Protein AF-A0A820F3U8-F1 (afdb_monomer)

pLDDT: mean 74.21, std 12.6, range [44.28, 91.5]

Foldseek 3Di:
DPPVPPQWAALVNQLVLVVLLVVLVVDPPQDDCNSSVVSCVLCVLLVHDNGDIHHPVSLVVSPDPPPNCSSVVSVVSSVVVVVVVVVVVVVVVVVVVVVVVVVVVVVVVVVVVVVVVVVVVVVVVVVVVVVVVVVVVVVVVVVVVVVVVD

Structure (mmCIF, N/CA/C/O backbone):
data_AF-A0A820F3U8-F1
#
_entry.id   AF-A0A820F3U8-F1
#
loop_
_atom_site.group_PDB
_atom_site.id
_atom_site.type_symbol
_atom_site.label_atom_id
_atom_site.label_alt_id
_atom_site.label_comp_id
_atom_site.label_asym_id
_atom_site.label_entity_id
_atom_site.label_seq_id
_atom_site.pdbx_PDB_ins_code
_atom_site.Cartn_x
_atom_site.Cartn_y
_atom_site.Cartn_z
_atom_site.occupancy
_atom_site.B_iso_or_equiv
_atom_site.auth_seq_id
_atom_site.auth_comp_id
_atom_site.auth_asym_id
_atom_site.auth_atom_id
_atom_site.pdbx_PDB_model_num
ATOM 1 N N . PHE A 1 1 ? 18.711 -2.923 -15.619 1.00 62.78 1 PHE A N 1
ATOM 2 C CA . PHE A 1 1 ? 18.435 -2.809 -17.060 1.00 62.78 1 PHE A CA 1
ATOM 3 C C . PHE A 1 1 ? 18.762 -4.127 -17.704 1.00 62.78 1 PHE A C 1
ATOM 5 O O . PHE A 1 1 ? 17.886 -4.648 -18.357 1.00 62.78 1 PHE A O 1
ATOM 12 N N . ASP A 1 2 ? 19.934 -4.687 -17.415 1.00 74.56 2 ASP A N 1
ATOM 13 C CA . ASP A 1 2 ? 20.148 -6.128 -17.513 1.00 74.56 2 ASP A CA 1
ATOM 14 C C . ASP A 1 2 ? 19.315 -6.808 -16.412 1.00 74.56 2 ASP A C 1
ATOM 16 O O . ASP A 1 2 ? 19.588 -6.638 -15.218 1.00 74.56 2 ASP A O 1
ATOM 20 N N . PHE A 1 3 ? 18.198 -7.405 -16.813 1.00 70.69 3 PHE A N 1
ATOM 21 C CA . PHE A 1 3 ? 17.289 -8.162 -15.956 1.00 70.69 3 PHE A CA 1
ATOM 22 C C . PHE A 1 3 ? 17.728 -9.624 -15.855 1.00 70.69 3 PHE A C 1
ATOM 24 O O . PHE A 1 3 ? 17.418 -10.282 -14.861 1.00 70.69 3 PHE A O 1
ATOM 31 N N . SER A 1 4 ? 18.468 -10.107 -16.853 1.00 77.75 4 SER A N 1
ATOM 32 C CA . SER A 1 4 ? 19.029 -11.456 -16.899 1.00 77.75 4 SER A CA 1
ATOM 33 C C . SER A 1 4 ? 20.271 -11.640 -16.007 1.00 77.75 4 SER A C 1
ATOM 35 O O . SER A 1 4 ? 20.562 -12.753 -15.568 1.00 77.75 4 SER A O 1
ATOM 37 N N . GLY A 1 5 ? 20.971 -10.549 -15.688 1.00 80.31 5 GLY A N 1
ATOM 38 C CA . GLY A 1 5 ? 22.216 -10.532 -14.921 1.00 80.31 5 GLY A CA 1
ATOM 39 C C . GLY A 1 5 ? 23.444 -10.999 -15.710 1.00 80.31 5 GLY A C 1
ATOM 40 O O . GLY A 1 5 ? 24.459 -11.327 -15.090 1.00 80.31 5 GLY A O 1
ATOM 41 N N . ASP A 1 6 ? 23.364 -11.077 -17.041 1.00 81.06 6 ASP A N 1
ATOM 42 C CA . ASP A 1 6 ? 24.427 -11.604 -17.904 1.00 81.06 6 ASP A CA 1
ATOM 43 C C . ASP A 1 6 ? 25.477 -10.556 -18.329 1.00 81.06 6 ASP A C 1
ATOM 45 O O . ASP A 1 6 ? 26.503 -10.894 -18.926 1.00 81.06 6 ASP A O 1
ATOM 49 N N . GLY A 1 7 ? 25.267 -9.290 -17.963 1.00 80.12 7 GLY A N 1
ATOM 50 C CA . GLY A 1 7 ? 26.143 -8.161 -18.261 1.00 80.12 7 GLY A CA 1
ATOM 51 C C . GLY A 1 7 ? 25.907 -7.510 -19.626 1.00 80.12 7 GLY A C 1
ATOM 52 O O . GLY A 1 7 ? 26.643 -6.577 -19.981 1.00 80.12 7 GLY A O 1
ATOM 53 N N . TYR A 1 8 ? 24.902 -7.956 -20.376 1.00 82.88 8 TYR A N 1
ATOM 54 C CA . TYR A 1 8 ? 24.516 -7.424 -21.676 1.00 82.88 8 TYR A CA 1
ATOM 55 C C . TYR A 1 8 ? 23.071 -6.909 -21.656 1.00 82.88 8 TYR A C 1
ATOM 57 O O . TYR A 1 8 ? 22.380 -6.990 -20.649 1.00 82.88 8 TYR A O 1
ATOM 65 N N . LEU A 1 9 ? 22.657 -6.271 -22.751 1.00 82.88 9 LEU A N 1
ATOM 66 C CA . LEU A 1 9 ? 21.272 -5.877 -22.988 1.00 82.88 9 LEU A CA 1
ATOM 67 C C . LEU A 1 9 ? 20.802 -6.503 -24.291 1.00 82.88 9 LEU A C 1
ATOM 69 O O . LEU A 1 9 ? 21.361 -6.205 -25.352 1.00 82.88 9 LEU A O 1
ATOM 73 N N . ASP A 1 10 ? 19.799 -7.364 -24.214 1.00 87.31 10 ASP A N 1
ATOM 74 C CA . ASP A 1 10 ? 19.137 -7.892 -25.403 1.00 87.31 10 ASP A CA 1
ATOM 75 C C . ASP A 1 10 ? 18.006 -6.968 -25.896 1.00 87.31 10 ASP A C 1
ATOM 77 O O . ASP A 1 10 ? 17.716 -5.906 -25.331 1.00 87.31 10 ASP A O 1
ATOM 81 N N . HIS A 1 11 ? 17.404 -7.337 -27.026 1.00 84.50 11 HIS A N 1
ATOM 82 C CA . HIS A 1 11 ? 16.353 -6.547 -27.663 1.00 84.50 11 HIS A CA 1
ATOM 83 C C . HIS A 1 11 ? 15.093 -6.420 -26.802 1.00 84.50 11 HIS A C 1
ATOM 85 O O . HIS A 1 11 ? 14.482 -5.346 -26.752 1.00 84.50 11 HIS A O 1
ATOM 91 N N . GLU A 1 12 ? 14.733 -7.473 -26.068 1.00 86.12 12 GLU A N 1
ATOM 92 C CA . GLU A 1 12 ? 13.569 -7.471 -25.184 1.00 86.12 12 GLU A CA 1
ATOM 93 C C . GLU A 1 12 ? 13.801 -6.561 -23.979 1.00 86.12 12 GLU A C 1
ATOM 95 O O . GLU A 1 12 ? 12.927 -5.773 -23.617 1.00 86.12 12 GLU A O 1
ATOM 100 N N . GLU A 1 13 ? 15.002 -6.585 -23.406 1.00 83.62 13 GLU A N 1
ATOM 101 C CA . GLU A 1 13 ? 15.380 -5.729 -22.288 1.00 83.62 13 GLU A CA 1
ATOM 102 C C . GLU A 1 13 ? 15.409 -4.248 -22.691 1.00 83.62 13 GLU A C 1
ATOM 104 O O . GLU A 1 13 ? 14.923 -3.393 -21.945 1.00 83.62 13 GLU A O 1
ATOM 109 N N . ILE A 1 14 ? 15.903 -3.920 -23.891 1.00 82.50 14 ILE A N 1
ATOM 110 C CA . ILE A 1 14 ? 15.827 -2.553 -24.433 1.00 82.50 14 ILE A CA 1
ATOM 111 C C . ILE A 1 14 ? 14.374 -2.144 -24.702 1.00 82.50 14 ILE A C 1
ATOM 113 O O . ILE A 1 14 ? 13.980 -1.024 -24.363 1.00 82.50 14 ILE A O 1
ATOM 117 N N . THR A 1 15 ? 13.559 -3.042 -25.256 1.00 85.06 15 THR A N 1
ATOM 118 C CA . THR A 1 15 ? 12.127 -2.800 -25.478 1.00 85.06 15 THR A CA 1
ATOM 119 C C . THR A 1 15 ? 11.415 -2.505 -24.156 1.00 85.06 15 THR A C 1
ATOM 121 O O . THR A 1 15 ? 10.719 -1.495 -24.045 1.00 85.06 15 THR A O 1
ATOM 124 N N . ALA A 1 16 ? 11.674 -3.296 -23.113 1.00 81.50 16 ALA A N 1
ATOM 125 C CA . ALA A 1 16 ? 11.098 -3.112 -21.784 1.00 81.50 16 ALA A CA 1
ATOM 126 C C . ALA A 1 16 ? 11.479 -1.762 -21.147 1.00 81.50 16 ALA A C 1
ATOM 128 O O . ALA A 1 16 ? 10.680 -1.164 -20.422 1.00 81.50 16 ALA A O 1
ATOM 129 N N . ILE A 1 17 ? 12.676 -1.237 -21.432 1.00 81.06 17 ILE A N 1
ATOM 130 C CA . ILE A 1 17 ? 13.092 0.099 -20.974 1.00 81.06 17 ILE A CA 1
ATOM 131 C C . ILE A 1 17 ? 12.234 1.190 -21.618 1.00 81.06 17 ILE A C 1
ATOM 133 O O . ILE A 1 17 ? 11.786 2.107 -20.922 1.00 81.06 17 ILE A O 1
ATOM 137 N N . PHE A 1 18 ? 11.996 1.103 -22.928 1.00 81.25 18 PHE A N 1
ATOM 138 C CA . PHE A 1 18 ? 11.162 2.075 -23.632 1.00 81.25 18 PHE A CA 1
ATOM 139 C C . PHE A 1 18 ? 9.687 1.950 -23.246 1.00 81.25 18 PHE A C 1
ATOM 141 O O . PHE A 1 18 ? 9.0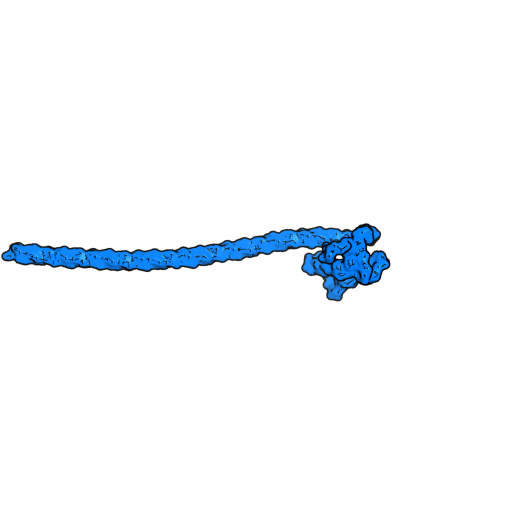52 2.977 -23.010 1.00 81.25 18 PHE A O 1
ATOM 148 N N . ASP A 1 19 ? 9.167 0.735 -23.071 1.00 82.06 19 ASP A N 1
ATOM 149 C CA . ASP A 1 19 ? 7.813 0.516 -22.547 1.00 82.06 19 ASP A CA 1
ATOM 150 C C . ASP A 1 19 ? 7.658 1.101 -21.137 1.00 82.06 19 ASP A C 1
ATOM 152 O O . ASP A 1 19 ? 6.674 1.782 -20.846 1.00 82.06 19 ASP A O 1
ATOM 156 N N . GLY A 1 20 ? 8.664 0.933 -20.274 1.00 75.25 20 GLY A N 1
ATOM 157 C CA . GLY A 1 20 ? 8.698 1.572 -18.959 1.00 75.25 20 GLY A CA 1
ATOM 158 C C . GLY A 1 20 ? 8.679 3.103 -19.039 1.00 75.25 20 GLY A C 1
ATOM 159 O O . G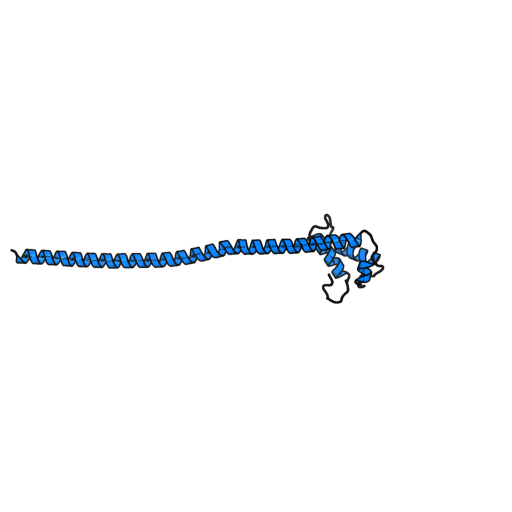LY A 1 20 ? 7.972 3.754 -18.269 1.00 75.25 20 GLY A O 1
ATOM 160 N N . ALA A 1 21 ? 9.410 3.698 -19.987 1.00 74.88 21 ALA A N 1
ATOM 161 C CA . ALA A 1 21 ? 9.419 5.147 -20.197 1.00 74.88 21 ALA A CA 1
ATOM 162 C C . ALA A 1 21 ? 8.064 5.683 -20.704 1.00 74.88 21 ALA A C 1
ATOM 164 O O . ALA A 1 21 ? 7.633 6.760 -20.279 1.00 74.88 21 ALA A O 1
ATOM 165 N N . VAL A 1 22 ? 7.375 4.925 -21.564 1.00 78.06 22 VAL A N 1
ATOM 166 C CA . VAL A 1 22 ? 6.015 5.234 -22.037 1.00 78.06 22 VAL A CA 1
ATOM 167 C C . VAL A 1 22 ? 5.003 5.113 -20.898 1.00 78.06 22 VAL A C 1
ATOM 169 O O . VAL A 1 22 ? 4.252 6.054 -20.645 1.00 78.06 22 VAL A O 1
ATOM 172 N N . ALA A 1 23 ? 5.021 4.005 -20.152 1.00 74.44 23 ALA A N 1
ATOM 173 C CA . ALA A 1 23 ? 4.114 3.768 -19.026 1.00 74.44 23 ALA A CA 1
ATOM 174 C C . ALA A 1 23 ? 4.250 4.831 -17.923 1.00 74.44 23 ALA A C 1
ATOM 176 O O . ALA A 1 23 ? 3.281 5.167 -17.244 1.00 74.44 23 ALA A O 1
ATOM 177 N N . LEU A 1 24 ? 5.450 5.394 -17.763 1.00 68.44 24 LEU A N 1
ATOM 178 C CA . LEU A 1 24 ? 5.734 6.466 -16.809 1.00 68.44 24 LEU A CA 1
ATOM 179 C C . LEU A 1 24 ? 5.479 7.875 -17.371 1.00 68.44 24 LEU A C 1
ATOM 181 O O . LEU A 1 24 ? 5.758 8.860 -16.687 1.00 68.44 24 LEU A O 1
ATOM 185 N N . GLY A 1 25 ? 4.937 7.982 -18.590 1.00 67.81 25 GLY A N 1
ATOM 186 C CA . GLY A 1 25 ? 4.532 9.241 -19.217 1.00 67.81 25 GLY A CA 1
ATOM 187 C C . GLY A 1 25 ? 5.694 10.152 -19.620 1.00 67.81 25 GLY A C 1
ATOM 188 O O . GLY A 1 25 ? 5.488 11.353 -19.810 1.00 67.81 25 GLY A O 1
ATOM 189 N N . VAL A 1 26 ? 6.914 9.606 -19.720 1.00 73.31 26 VAL A N 1
ATOM 190 C CA . VAL A 1 26 ? 8.110 10.346 -20.158 1.00 73.31 26 VAL A CA 1
ATOM 191 C C . VAL A 1 26 ? 8.035 10.622 -21.658 1.00 73.31 26 VAL A C 1
ATOM 193 O O . VAL A 1 26 ? 8.356 11.722 -22.103 1.00 73.31 26 VAL A O 1
ATOM 196 N N . VAL A 1 27 ? 7.560 9.640 -22.424 1.00 69.31 27 VAL A N 1
ATOM 197 C CA . VAL A 1 27 ? 7.225 9.800 -23.840 1.00 69.31 27 VAL A CA 1
ATOM 198 C C . VAL A 1 27 ? 5.721 10.023 -23.935 1.00 69.31 27 VAL A C 1
ATOM 200 O O . VAL A 1 27 ? 4.932 9.131 -23.626 1.00 69.31 27 VAL A O 1
ATOM 203 N N . LYS A 1 28 ? 5.329 11.236 -24.324 1.00 62.22 28 LYS A N 1
ATOM 204 C CA . LYS A 1 28 ? 3.939 11.567 -24.650 1.00 62.22 28 LYS A CA 1
ATOM 205 C C . LYS A 1 28 ? 3.721 11.243 -26.130 1.00 62.22 28 LYS A C 1
ATOM 207 O O . LYS A 1 28 ? 4.633 11.453 -26.921 1.00 62.22 28 LYS A O 1
ATOM 212 N N . ASP A 1 29 ? 2.555 10.698 -26.466 1.00 68.06 29 ASP A N 1
ATOM 213 C CA . ASP A 1 29 ? 2.162 10.307 -27.833 1.00 68.06 29 ASP A CA 1
ATOM 214 C C . ASP A 1 29 ? 2.870 9.066 -28.413 1.00 68.06 29 ASP A C 1
ATOM 216 O O . ASP A 1 29 ? 2.999 8.923 -29.627 1.00 68.06 29 ASP A O 1
ATOM 220 N N . ALA A 1 30 ? 3.301 8.134 -27.557 1.00 74.75 30 ALA A N 1
ATOM 221 C CA . ALA A 1 30 ? 3.789 6.835 -28.013 1.00 74.75 30 ALA A CA 1
ATOM 222 C C . ALA A 1 30 ? 2.640 5.986 -28.585 1.00 74.75 30 ALA A C 1
ATOM 224 O O . ALA A 1 30 ? 1.647 5.716 -27.903 1.00 74.75 30 ALA A O 1
ATOM 225 N N . ASP A 1 31 ? 2.785 5.558 -29.835 1.00 78.75 31 ASP A N 1
ATOM 226 C CA . ASP A 1 31 ? 1.869 4.649 -30.508 1.00 78.75 31 ASP A CA 1
ATOM 227 C C . ASP A 1 31 ? 2.107 3.189 -30.093 1.00 78.75 31 ASP A C 1
ATOM 229 O O . ASP A 1 31 ? 3.121 2.820 -29.490 1.00 78.75 31 ASP A O 1
ATOM 233 N N . HIS A 1 32 ? 1.134 2.323 -30.387 1.00 73.56 32 HIS A N 1
ATOM 234 C CA . HIS A 1 32 ? 1.267 0.907 -30.071 1.00 73.56 32 HIS A CA 1
ATOM 235 C C . HIS A 1 32 ? 2.437 0.306 -30.864 1.00 73.56 32 HIS A C 1
ATOM 237 O O . HIS A 1 32 ? 2.416 0.276 -32.091 1.00 73.56 32 HIS A O 1
ATOM 243 N N . GLY A 1 33 ? 3.461 -0.169 -30.151 1.00 80.00 33 GLY A N 1
ATOM 244 C CA . GLY A 1 33 ? 4.690 -0.687 -30.755 1.00 80.00 33 GLY A CA 1
ATOM 245 C C . GLY A 1 33 ? 5.848 0.313 -30.810 1.00 80.00 33 GLY A C 1
ATOM 246 O O . GLY A 1 33 ? 6.929 -0.076 -31.254 1.00 80.00 33 GLY A O 1
ATOM 247 N N . TYR A 1 34 ? 5.675 1.542 -30.302 1.00 81.88 34 TYR A N 1
ATOM 248 C CA . TYR A 1 34 ? 6.739 2.546 -30.178 1.00 81.88 34 TYR A CA 1
ATOM 249 C C . TYR A 1 34 ? 8.016 1.968 -29.559 1.00 81.88 34 TYR A C 1
ATOM 251 O O . TYR A 1 34 ? 9.103 2.117 -30.116 1.00 81.88 34 TYR A O 1
ATOM 259 N N . ALA A 1 35 ? 7.893 1.264 -28.431 1.00 82.12 35 ALA A N 1
ATOM 260 C CA . ALA A 1 35 ? 9.038 0.722 -27.709 1.00 82.12 35 ALA A CA 1
ATOM 261 C C . ALA A 1 35 ? 9.812 -0.313 -28.528 1.00 82.12 35 ALA A C 1
ATOM 263 O O . ALA A 1 35 ? 11.030 -0.209 -28.655 1.00 82.12 35 ALA A O 1
ATOM 264 N N . LYS A 1 36 ? 9.100 -1.257 -29.153 1.00 84.62 36 LYS A N 1
ATOM 265 C CA . LYS A 1 36 ? 9.703 -2.304 -29.984 1.00 84.62 36 LYS A CA 1
ATOM 266 C C . LYS A 1 36 ? 10.374 -1.721 -31.228 1.00 84.62 36 LYS A C 1
ATOM 268 O O . LYS A 1 36 ? 11.484 -2.113 -31.572 1.00 84.62 36 LYS A O 1
ATOM 273 N N . LYS A 1 37 ? 9.725 -0.751 -31.879 1.00 84.50 37 LYS A N 1
ATOM 274 C CA . LYS A 1 37 ? 10.281 -0.049 -33.042 1.00 84.50 37 LYS A CA 1
ATOM 275 C C . LYS A 1 37 ? 11.541 0.731 -32.668 1.00 84.50 37 LYS A C 1
ATOM 277 O O . LYS A 1 37 ? 12.555 0.613 -33.347 1.00 84.50 37 LYS A O 1
ATOM 282 N N . THR A 1 38 ? 11.494 1.464 -31.558 1.00 82.06 38 THR A N 1
ATOM 283 C CA . THR A 1 38 ? 12.633 2.244 -31.057 1.00 82.06 38 THR A CA 1
ATOM 284 C C . THR A 1 38 ? 13.791 1.329 -30.652 1.00 82.06 38 THR A C 1
ATOM 286 O O . THR A 1 38 ? 14.944 1.646 -30.926 1.00 82.06 38 THR A O 1
ATOM 289 N N . ALA A 1 39 ? 13.510 0.166 -30.057 1.00 83.31 39 ALA A N 1
ATOM 290 C CA . ALA A 1 39 ? 14.527 -0.837 -29.755 1.00 83.31 39 ALA A CA 1
ATOM 291 C C . ALA A 1 39 ? 15.212 -1.353 -31.031 1.00 83.31 39 ALA A C 1
ATOM 293 O O . ALA A 1 39 ? 16.436 -1.281 -31.122 1.00 83.31 39 ALA A O 1
ATOM 294 N N . SER A 1 40 ? 14.455 -1.761 -32.056 1.00 81.75 40 SER A N 1
ATOM 295 C CA . SER A 1 40 ? 15.037 -2.171 -33.347 1.00 81.75 40 SER A CA 1
ATOM 296 C C . SER A 1 40 ? 15.838 -1.045 -34.017 1.00 81.75 40 SER A C 1
ATOM 298 O O . SER A 1 40 ? 16.896 -1.296 -34.588 1.00 81.75 40 SER A O 1
ATOM 300 N N . GLU A 1 41 ? 15.401 0.215 -33.913 1.00 82.00 41 GLU A N 1
ATOM 301 C CA . GLU A 1 41 ? 16.171 1.367 -34.408 1.00 82.00 41 GLU A CA 1
ATOM 302 C C . GLU A 1 41 ? 17.504 1.538 -33.660 1.00 82.00 41 GLU A C 1
ATOM 304 O O . GLU A 1 41 ? 18.532 1.808 -34.282 1.00 82.00 41 GLU A O 1
ATOM 309 N N . VAL A 1 42 ? 17.525 1.333 -32.338 1.00 77.62 42 VAL A N 1
ATOM 310 C CA . VAL A 1 42 ? 18.760 1.361 -31.535 1.00 77.62 42 VAL A CA 1
ATOM 311 C C . VAL A 1 42 ? 19.725 0.256 -31.973 1.00 77.62 42 VAL A C 1
ATOM 313 O O . VAL A 1 42 ? 20.915 0.525 -32.146 1.00 77.62 42 VAL A O 1
ATOM 316 N N . PHE A 1 43 ? 19.227 -0.959 -32.201 1.00 79.75 43 PHE A N 1
ATOM 317 C CA . PHE A 1 43 ? 20.029 -2.079 -32.697 1.00 79.75 43 PHE A CA 1
ATOM 318 C C . PHE A 1 43 ? 20.592 -1.808 -34.096 1.00 79.75 43 PHE A C 1
ATOM 320 O O . PHE A 1 43 ? 21.801 -1.932 -34.306 1.00 79.75 43 PHE A O 1
ATOM 327 N N . ALA A 1 44 ? 19.761 -1.306 -35.012 1.00 78.19 44 ALA A N 1
ATOM 328 C CA . ALA A 1 44 ? 20.181 -0.925 -36.356 1.00 78.19 44 ALA A CA 1
ATOM 329 C C . ALA A 1 44 ? 21.265 0.170 -36.348 1.00 78.19 44 ALA A C 1
ATOM 331 O O . ALA A 1 44 ? 22.241 0.082 -37.093 1.00 78.19 44 ALA A O 1
ATOM 332 N N . ILE A 1 45 ? 21.148 1.178 -35.474 1.00 74.88 45 ILE A N 1
ATOM 333 C CA . ILE A 1 45 ? 22.150 2.251 -35.324 1.00 74.88 45 ILE A CA 1
ATOM 334 C C . ILE A 1 45 ? 23.483 1.712 -34.796 1.00 74.88 45 ILE A C 1
ATOM 336 O O . ILE A 1 45 ? 24.546 2.214 -35.163 1.00 74.88 45 ILE A O 1
ATOM 340 N N . LEU A 1 46 ? 23.441 0.685 -33.950 1.00 73.62 46 LEU A N 1
ATOM 341 C CA . LEU A 1 46 ? 24.633 0.001 -33.456 1.00 73.62 46 LEU A CA 1
ATOM 342 C C . LEU A 1 46 ? 25.199 -1.020 -34.458 1.00 73.62 46 LEU A C 1
ATOM 344 O O . LEU A 1 46 ? 26.241 -1.613 -34.180 1.00 73.62 46 LEU A O 1
ATOM 348 N N . GLY A 1 47 ? 24.558 -1.202 -35.619 1.00 76.50 47 GLY A N 1
ATOM 349 C CA . GLY A 1 47 ? 24.945 -2.197 -36.621 1.00 76.50 47 GLY A CA 1
ATOM 350 C C . GLY A 1 47 ? 24.746 -3.634 -36.136 1.00 76.50 47 GLY A C 1
ATOM 351 O O . GLY A 1 47 ? 25.491 -4.526 -36.536 1.00 76.50 47 GLY A O 1
ATOM 352 N N . LEU A 1 48 ? 23.791 -3.838 -35.230 1.00 77.62 48 LEU A N 1
ATOM 353 C CA . LEU A 1 48 ? 23.478 -5.115 -34.608 1.00 77.62 48 LEU A CA 1
ATOM 354 C C . LEU A 1 48 ? 22.146 -5.646 -35.145 1.00 77.62 48 LEU A C 1
ATOM 356 O O . LEU A 1 48 ? 21.225 -4.879 -35.417 1.00 77.62 48 LEU A O 1
ATOM 360 N N . ASN A 1 49 ? 22.045 -6.967 -35.267 1.00 80.81 49 ASN A N 1
ATOM 361 C CA . ASN A 1 49 ? 20.773 -7.636 -35.549 1.00 80.81 49 ASN A CA 1
ATOM 362 C C . ASN A 1 49 ? 19.943 -7.732 -34.264 1.00 80.81 49 ASN A C 1
ATOM 364 O O . ASN A 1 49 ? 20.529 -7.773 -33.184 1.00 80.81 49 ASN A O 1
ATOM 368 N N . ASP A 1 50 ? 18.623 -7.873 -34.376 1.00 74.94 50 ASP A N 1
ATOM 369 C CA . ASP A 1 50 ? 17.714 -7.955 -33.218 1.00 74.94 50 ASP A CA 1
ATOM 370 C C . ASP A 1 50 ? 18.014 -9.144 -32.272 1.00 74.94 50 ASP A C 1
ATOM 372 O O . ASP A 1 50 ? 17.717 -9.067 -31.087 1.00 74.94 50 ASP A O 1
ATOM 376 N N . ASP A 1 51 ? 18.694 -10.198 -32.742 1.00 76.50 51 ASP A N 1
ATOM 377 C CA . ASP A 1 51 ? 19.151 -11.328 -31.902 1.00 76.50 51 ASP A CA 1
ATOM 378 C C . ASP A 1 51 ? 20.494 -11.070 -31.189 1.00 76.50 51 ASP A C 1
ATOM 380 O O . ASP A 1 51 ? 21.032 -11.928 -30.482 1.00 76.50 51 ASP A O 1
ATOM 384 N N . SER A 1 52 ? 21.104 -9.911 -31.432 1.00 82.00 52 SER A N 1
ATOM 385 C CA . SER A 1 52 ? 22.401 -9.562 -30.855 1.00 82.00 52 SER A CA 1
ATOM 386 C C . SER A 1 52 ? 22.237 -9.076 -29.418 1.00 82.00 52 SER A C 1
ATOM 388 O O . SER A 1 52 ? 21.144 -8.793 -28.939 1.00 82.00 52 SER A O 1
ATOM 390 N N . LYS A 1 53 ? 23.360 -8.923 -28.723 1.00 82.88 53 LYS A N 1
ATOM 391 C CA . LYS A 1 53 ? 23.388 -8.345 -27.383 1.00 82.88 53 LYS A CA 1
ATOM 392 C C . LYS A 1 53 ? 24.271 -7.109 -27.364 1.00 82.88 53 LYS A C 1
ATOM 394 O O . LYS A 1 53 ? 25.375 -7.119 -27.908 1.00 82.88 53 LYS A O 1
ATOM 399 N N . ILE A 1 54 ? 23.788 -6.046 -26.734 1.00 78.25 54 ILE A N 1
ATOM 400 C CA . ILE A 1 54 ? 24.513 -4.790 -26.568 1.00 78.25 54 ILE A CA 1
ATOM 401 C C . ILE A 1 54 ? 25.340 -4.891 -25.293 1.00 78.25 54 ILE A C 1
ATOM 403 O O . ILE A 1 54 ? 24.806 -5.030 -24.195 1.00 78.25 54 ILE A O 1
ATOM 407 N N . ASN A 1 55 ? 26.660 -4.783 -25.416 1.00 78.31 55 ASN A N 1
ATOM 408 C CA . ASN A 1 55 ? 27.519 -4.671 -24.243 1.00 78.31 55 ASN A CA 1
ATOM 409 C C . ASN A 1 55 ? 27.588 -3.221 -23.728 1.00 78.31 55 ASN A C 1
ATOM 411 O O . ASN A 1 55 ? 27.265 -2.253 -24.424 1.00 78.31 55 ASN A O 1
ATOM 415 N N . LYS A 1 56 ? 28.074 -3.055 -22.494 1.00 69.38 56 LYS A N 1
ATOM 416 C CA . LYS A 1 56 ? 28.192 -1.744 -21.838 1.00 69.38 56 LYS A CA 1
ATOM 417 C C . LYS A 1 56 ? 28.994 -0.723 -22.655 1.00 69.38 56 LYS A C 1
ATOM 419 O O . LYS A 1 56 ? 28.672 0.462 -22.631 1.00 69.38 56 LYS A O 1
ATOM 424 N N . GLU A 1 57 ? 30.024 -1.150 -23.383 1.00 66.69 57 GLU A N 1
ATOM 425 C CA . GLU A 1 57 ? 30.825 -0.242 -24.207 1.00 66.69 57 GLU A CA 1
ATOM 426 C C . GLU A 1 57 ? 30.100 0.209 -25.471 1.00 66.69 57 GLU A C 1
ATOM 428 O O . GLU A 1 57 ? 30.241 1.365 -25.852 1.00 66.69 57 GLU A O 1
ATOM 433 N N . GLN A 1 58 ? 29.325 -0.664 -26.111 1.00 67.38 58 GLN A N 1
ATOM 434 C CA . GLN A 1 58 ? 28.514 -0.346 -27.288 1.00 67.38 58 GLN A CA 1
ATOM 435 C C . GLN A 1 58 ? 27.380 0.614 -26.928 1.00 67.38 58 GLN A C 1
ATOM 437 O O . GLN A 1 58 ? 27.146 1.580 -27.654 1.00 67.38 58 GLN A O 1
ATOM 442 N N . LEU A 1 59 ? 26.770 0.434 -25.753 1.00 65.81 59 LEU A N 1
ATOM 443 C CA . LEU A 1 59 ? 25.782 1.366 -25.209 1.00 65.81 59 LEU A CA 1
ATOM 444 C C . LEU A 1 59 ? 26.370 2.774 -24.982 1.00 65.81 59 LEU A C 1
ATOM 446 O O . LEU A 1 59 ? 25.688 3.776 -25.184 1.00 65.81 59 LEU A O 1
ATOM 450 N N . ILE A 1 60 ? 27.646 2.863 -24.585 1.00 63.03 60 ILE A N 1
ATOM 451 C CA . ILE A 1 60 ? 28.356 4.134 -24.342 1.00 63.03 60 ILE A CA 1
ATOM 452 C C . ILE A 1 60 ? 28.938 4.725 -25.642 1.00 63.03 60 ILE A C 1
ATOM 454 O O . ILE A 1 60 ? 28.993 5.946 -25.792 1.00 63.03 60 ILE A O 1
ATOM 458 N N . LYS A 1 61 ? 29.371 3.878 -26.586 1.00 61.31 61 LYS A N 1
ATOM 459 C CA . LYS A 1 61 ? 29.949 4.258 -27.890 1.00 61.31 61 LYS A CA 1
ATOM 460 C C . LYS A 1 61 ? 28.898 4.653 -28.927 1.00 61.31 61 LYS A C 1
ATOM 462 O O . LYS A 1 61 ? 29.282 5.245 -29.935 1.00 61.31 61 LYS A O 1
ATOM 467 N N . GLY A 1 62 ? 27.612 4.380 -28.684 1.00 55.97 62 GLY A N 1
ATOM 468 C CA . GLY A 1 62 ? 26.477 4.871 -29.469 1.00 55.97 62 GLY A CA 1
ATOM 469 C C . GLY A 1 62 ? 26.447 6.401 -29.517 1.00 55.97 62 GLY A C 1
ATOM 470 O O . GLY A 1 62 ? 25.749 7.060 -28.753 1.00 55.97 62 GLY A O 1
ATOM 471 N N . ARG A 1 63 ? 27.241 6.978 -30.419 1.00 45.25 63 ARG A N 1
ATOM 472 C CA . ARG A 1 63 ? 27.525 8.411 -30.591 1.00 45.25 63 ARG A CA 1
ATOM 473 C C . ARG A 1 63 ? 26.368 9.198 -31.222 1.00 45.25 63 ARG A C 1
ATOM 475 O O . ARG A 1 63 ? 26.602 10.197 -31.894 1.00 45.25 63 ARG A O 1
ATOM 482 N N . SER A 1 64 ? 25.125 8.776 -31.013 1.00 44.28 64 SER A N 1
ATOM 4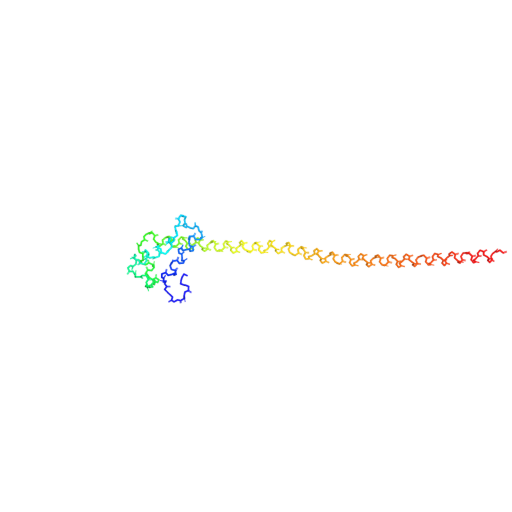83 C CA . SER A 1 64 ? 23.969 9.564 -31.426 1.00 44.28 64 SER A CA 1
ATOM 484 C C . SER A 1 64 ? 23.594 10.504 -30.285 1.00 44.28 64 SER A C 1
ATOM 486 O O . SER A 1 64 ? 23.185 10.062 -29.208 1.00 44.28 64 SER A O 1
ATOM 488 N N . SER A 1 65 ? 23.744 11.808 -30.529 1.00 46.94 65 SER A N 1
ATOM 489 C CA . SER A 1 65 ? 23.374 12.927 -29.648 1.00 46.94 65 SER A CA 1
ATOM 490 C C . SER A 1 65 ? 21.912 12.903 -29.178 1.00 46.94 65 SER A C 1
ATOM 492 O O . SER A 1 65 ? 21.534 13.710 -28.333 1.00 46.94 65 SER A O 1
ATOM 494 N N . THR A 1 66 ? 21.116 11.961 -29.681 1.00 47.44 66 THR A N 1
ATOM 495 C CA . THR A 1 66 ? 19.694 11.787 -29.390 1.00 47.44 66 THR A CA 1
ATOM 496 C C . THR A 1 66 ? 19.421 10.613 -28.438 1.00 47.44 66 THR A C 1
ATOM 498 O O . THR A 1 66 ? 18.576 10.732 -27.561 1.00 47.44 66 THR A O 1
ATOM 501 N N . ILE A 1 67 ? 20.161 9.499 -28.516 1.00 50.97 67 ILE A N 1
ATOM 502 C CA . ILE A 1 67 ? 19.810 8.246 -27.804 1.00 50.97 67 ILE A CA 1
ATOM 503 C C . ILE A 1 67 ? 20.283 8.258 -26.344 1.00 50.97 67 ILE A C 1
ATOM 505 O O . ILE A 1 67 ? 19.517 7.987 -25.418 1.00 50.97 67 ILE A O 1
ATOM 509 N N . VAL A 1 68 ? 21.544 8.629 -26.114 1.00 51.59 68 VAL A N 1
ATOM 510 C CA . VAL A 1 68 ? 22.156 8.634 -24.773 1.00 51.59 68 VAL A CA 1
ATOM 511 C C . VAL A 1 68 ? 21.473 9.613 -23.794 1.00 51.59 68 VAL A C 1
ATOM 513 O O . VAL A 1 68 ? 21.249 9.224 -22.643 1.00 51.59 68 VAL A O 1
ATOM 516 N N . PRO A 1 69 ? 21.093 10.851 -24.182 1.00 52.12 69 PRO A N 1
ATOM 517 C CA . PRO A 1 69 ? 20.370 11.749 -23.290 1.00 52.12 69 PRO A CA 1
ATOM 518 C C . PRO A 1 69 ? 18.928 11.305 -23.043 1.00 52.12 69 PRO A C 1
ATOM 520 O O . PRO A 1 69 ? 18.470 11.455 -21.915 1.00 52.12 69 PRO A O 1
ATOM 523 N N . ILE A 1 70 ? 18.225 10.729 -24.027 1.00 53.84 70 ILE A N 1
ATOM 524 C CA . ILE A 1 70 ? 16.852 10.234 -23.829 1.00 53.84 70 ILE A CA 1
ATOM 525 C C . ILE A 1 70 ? 16.849 9.076 -22.831 1.00 53.84 70 ILE A C 1
ATOM 527 O O . ILE A 1 70 ? 16.080 9.113 -21.872 1.00 53.84 70 ILE A O 1
ATOM 531 N N . ILE A 1 71 ? 17.755 8.103 -22.979 1.00 54.19 71 ILE A N 1
ATOM 532 C CA . ILE A 1 71 ? 17.870 6.974 -22.043 1.00 54.19 71 ILE A CA 1
ATOM 533 C C . ILE A 1 71 ? 18.284 7.470 -20.652 1.00 54.19 71 ILE A C 1
ATOM 535 O O . ILE A 1 71 ? 17.691 7.065 -19.655 1.00 54.19 71 ILE A O 1
ATOM 539 N N . ARG A 1 72 ? 19.256 8.389 -20.553 1.00 53.47 72 ARG A N 1
ATOM 540 C CA . ARG A 1 72 ? 19.714 8.932 -19.260 1.00 53.47 72 ARG A CA 1
ATOM 541 C C . ARG A 1 72 ? 18.643 9.777 -18.560 1.00 53.47 72 ARG A C 1
ATOM 543 O O . ARG A 1 72 ? 18.468 9.647 -17.351 1.00 53.47 72 ARG A O 1
ATOM 550 N N . THR A 1 73 ? 17.936 10.631 -19.297 1.00 52.69 73 THR A N 1
ATOM 551 C CA . THR A 1 73 ? 16.877 11.492 -18.746 1.00 52.69 73 THR A CA 1
ATOM 552 C C . THR A 1 73 ? 15.687 10.643 -18.322 1.00 52.69 73 THR A C 1
ATOM 554 O O . THR A 1 73 ? 15.264 10.744 -17.174 1.00 52.69 73 THR A O 1
ATOM 557 N N . SER A 1 74 ? 15.253 9.708 -19.175 1.00 50.62 74 SER A N 1
ATOM 558 C CA . SER A 1 74 ? 14.219 8.729 -18.829 1.00 50.62 74 SER A CA 1
ATOM 559 C C . SER A 1 74 ? 14.624 7.918 -17.598 1.00 50.62 74 SER A C 1
ATOM 561 O O . SER A 1 74 ? 13.855 7.831 -16.653 1.00 50.62 74 SER A O 1
ATOM 563 N N . CYS A 1 75 ? 15.860 7.418 -17.522 1.00 50.34 75 CYS A N 1
ATOM 564 C CA . CYS A 1 75 ? 16.357 6.656 -16.373 1.00 50.34 75 CYS A CA 1
ATOM 565 C C . CYS A 1 75 ? 16.293 7.441 -15.052 1.00 50.34 75 CYS A C 1
ATOM 567 O O . CYS A 1 75 ? 15.888 6.893 -14.024 1.00 50.34 75 CYS A O 1
ATOM 569 N N . ASN A 1 76 ? 16.681 8.718 -15.059 1.00 53.09 76 ASN A N 1
ATOM 570 C CA . ASN A 1 76 ? 16.615 9.546 -13.857 1.00 53.09 76 ASN A CA 1
ATOM 571 C C . ASN A 1 76 ? 15.162 9.812 -13.444 1.00 53.09 76 ASN A C 1
ATOM 573 O O . ASN A 1 76 ? 14.841 9.675 -12.266 1.00 53.09 76 ASN A O 1
ATOM 577 N N . THR A 1 77 ? 14.278 10.103 -14.401 1.00 53.91 77 THR A N 1
ATOM 578 C CA . THR A 1 77 ? 12.850 10.343 -14.142 1.00 53.91 77 THR A CA 1
ATOM 579 C C . THR A 1 77 ? 12.125 9.085 -13.653 1.00 53.91 77 THR A C 1
ATOM 581 O O . THR A 1 77 ? 11.321 9.158 -12.724 1.00 53.91 77 THR A O 1
ATOM 584 N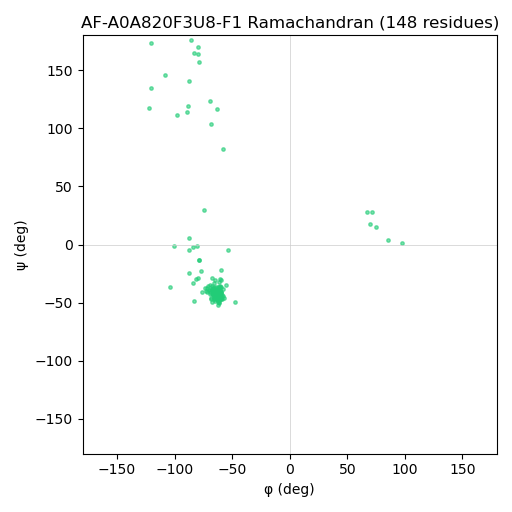 N . ILE A 1 78 ? 12.444 7.915 -14.217 1.00 53.62 78 ILE A N 1
ATOM 585 C CA . ILE A 1 78 ? 11.918 6.612 -13.785 1.00 53.62 78 ILE A CA 1
ATOM 586 C C . ILE A 1 78 ? 12.327 6.342 -12.335 1.00 53.62 78 ILE A C 1
ATOM 588 O O . ILE A 1 78 ? 11.479 6.025 -11.501 1.00 53.62 78 ILE A O 1
ATOM 592 N N . LYS A 1 79 ? 13.607 6.544 -11.998 1.00 50.09 79 LYS A N 1
ATOM 5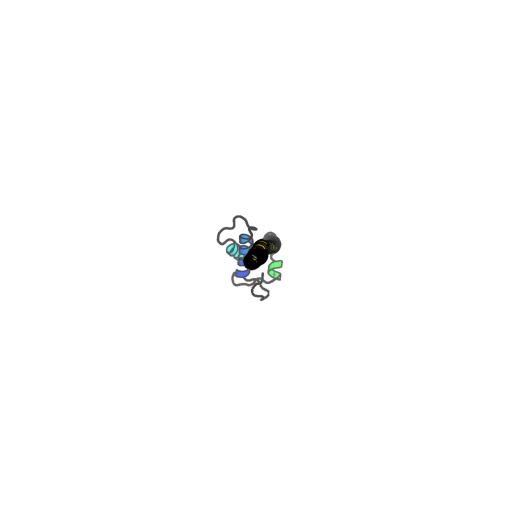93 C CA . LYS A 1 79 ? 14.113 6.342 -10.635 1.00 50.09 79 LYS A CA 1
ATOM 594 C C . LYS A 1 79 ? 13.423 7.266 -9.625 1.00 50.09 79 LYS A C 1
ATOM 596 O O . LYS A 1 79 ? 13.005 6.798 -8.568 1.00 50.09 79 LYS A O 1
ATOM 601 N N . THR A 1 80 ? 13.234 8.543 -9.963 1.00 56.41 80 THR A N 1
ATOM 602 C CA . THR A 1 80 ? 12.532 9.494 -9.087 1.00 56.41 80 THR A CA 1
ATOM 603 C C . THR A 1 80 ? 11.036 9.195 -8.954 1.00 56.41 80 THR A C 1
ATOM 605 O O . THR A 1 80 ? 10.477 9.370 -7.873 1.00 56.41 80 THR A O 1
ATOM 608 N N . ASN A 1 81 ? 10.380 8.703 -10.011 1.00 54.53 81 ASN A N 1
ATOM 609 C CA . ASN A 1 81 ? 8.964 8.323 -9.960 1.00 54.53 81 ASN A CA 1
ATOM 610 C C . ASN A 1 81 ? 8.732 7.048 -9.143 1.00 54.53 81 ASN A C 1
ATOM 612 O O . ASN A 1 81 ? 7.760 6.982 -8.395 1.00 54.53 81 ASN A O 1
ATOM 616 N N . ILE A 1 82 ? 9.635 6.067 -9.213 1.00 57.53 82 ILE A N 1
ATOM 617 C CA . ILE A 1 82 ? 9.575 4.870 -8.361 1.00 57.53 82 ILE A CA 1
ATOM 618 C C . ILE A 1 82 ? 9.736 5.258 -6.885 1.00 57.53 82 ILE A C 1
ATOM 620 O O . ILE A 1 82 ? 8.962 4.811 -6.038 1.00 57.53 82 ILE A O 1
ATOM 624 N N . GLU A 1 83 ? 10.686 6.141 -6.569 1.00 56.09 83 GLU A N 1
ATOM 625 C CA . GLU A 1 83 ? 10.898 6.623 -5.200 1.00 56.09 83 GLU A CA 1
ATOM 626 C C . GLU A 1 83 ? 9.701 7.447 -4.680 1.00 56.09 83 GLU A C 1
ATOM 628 O O . GLU A 1 83 ? 9.301 7.323 -3.517 1.00 56.09 83 GLU A O 1
ATOM 633 N N . SER A 1 84 ? 9.065 8.230 -5.558 1.00 57.84 84 SER A N 1
ATOM 634 C CA . SER A 1 84 ? 7.824 8.957 -5.265 1.00 57.84 84 SER A CA 1
ATOM 635 C C . SER A 1 84 ? 6.644 8.009 -5.010 1.00 57.84 84 SER A C 1
ATOM 637 O O . SER A 1 84 ? 5.952 8.136 -3.996 1.00 57.84 84 SER A O 1
ATOM 639 N N . ASN A 1 85 ? 6.460 6.996 -5.860 1.00 60.84 85 ASN A N 1
ATOM 640 C CA . ASN A 1 85 ? 5.396 6.002 -5.717 1.00 60.84 85 ASN A CA 1
ATOM 641 C C . ASN A 1 85 ? 5.541 5.190 -4.427 1.00 60.84 85 ASN A C 1
ATOM 643 O O . ASN A 1 85 ? 4.545 4.925 -3.755 1.00 60.84 85 ASN A O 1
ATOM 647 N N . HIS A 1 86 ? 6.769 4.877 -4.009 1.00 64.62 86 HIS A N 1
ATOM 648 C CA . HIS A 1 86 ? 7.010 4.186 -2.742 1.00 64.62 86 HIS A CA 1
ATOM 649 C C . HIS A 1 86 ? 6.581 5.033 -1.530 1.00 64.62 86 HIS A C 1
ATOM 651 O O . HIS A 1 86 ? 5.974 4.524 -0.585 1.00 64.62 86 HIS A O 1
ATOM 657 N N . ARG A 1 87 ? 6.825 6.352 -1.568 1.00 67.25 87 ARG A N 1
ATOM 658 C CA . ARG A 1 87 ? 6.346 7.283 -0.531 1.00 67.25 87 ARG A CA 1
ATOM 659 C C . ARG A 1 87 ? 4.823 7.416 -0.531 1.00 67.25 87 ARG A C 1
ATOM 661 O O . ARG A 1 87 ? 4.234 7.548 0.542 1.00 67.25 87 ARG A O 1
ATOM 668 N N . ILE A 1 88 ? 4.184 7.377 -1.700 1.00 69.81 88 ILE A N 1
ATOM 669 C CA . ILE A 1 88 ? 2.720 7.422 -1.827 1.00 69.81 88 ILE A CA 1
ATOM 670 C C . ILE A 1 88 ? 2.091 6.135 -1.277 1.00 69.81 88 ILE A C 1
ATOM 672 O O . ILE A 1 88 ? 1.181 6.221 -0.455 1.00 69.81 88 ILE A O 1
ATOM 676 N N . CYS A 1 89 ? 2.618 4.958 -1.629 1.00 67.50 89 CYS A N 1
ATOM 677 C CA . CYS A 1 89 ? 2.179 3.679 -1.062 1.00 67.50 89 CYS A CA 1
ATOM 678 C C . CYS A 1 89 ? 2.324 3.648 0.461 1.00 67.50 89 CYS A C 1
ATOM 680 O O . CYS A 1 89 ? 1.392 3.255 1.157 1.00 67.50 89 CYS A O 1
ATOM 682 N N . PHE A 1 90 ? 3.451 4.121 0.997 1.00 72.94 90 PHE A N 1
ATOM 683 C CA . PHE A 1 90 ? 3.653 4.175 2.444 1.00 72.94 90 PHE A CA 1
ATOM 684 C C . PHE A 1 90 ? 2.635 5.093 3.137 1.00 72.94 90 PHE A C 1
ATOM 686 O O . PHE A 1 90 ? 2.059 4.721 4.159 1.00 72.94 90 PHE A O 1
ATOM 693 N N . LYS A 1 91 ? 2.344 6.264 2.551 1.00 74.38 91 LYS A N 1
ATOM 694 C CA . LYS A 1 91 ? 1.298 7.170 3.051 1.00 74.38 91 LYS A CA 1
ATOM 695 C C . LYS A 1 91 ? -0.095 6.545 2.989 1.00 74.38 91 LYS A C 1
ATOM 697 O O . LYS A 1 91 ? -0.857 6.728 3.930 1.00 74.38 91 LYS A O 1
ATOM 702 N N . LEU A 1 92 ? -0.420 5.805 1.929 1.00 72.94 92 LEU A N 1
ATOM 703 C CA . LEU A 1 92 ? -1.701 5.104 1.794 1.00 72.94 92 LEU A CA 1
ATOM 704 C C . LEU A 1 92 ? -1.860 3.999 2.845 1.00 72.94 92 LEU A C 1
ATOM 706 O O . LEU A 1 92 ? -2.917 3.896 3.462 1.00 72.94 92 LEU A O 1
ATOM 710 N N . ILE A 1 93 ? -0.803 3.225 3.106 1.00 74.88 93 ILE A N 1
ATOM 711 C CA . ILE A 1 93 ? -0.809 2.186 4.146 1.00 74.88 93 ILE A CA 1
ATOM 712 C C . ILE A 1 93 ? -1.015 2.817 5.528 1.00 74.88 93 ILE A C 1
ATOM 714 O O . ILE A 1 93 ? -1.884 2.375 6.276 1.00 74.88 93 ILE A O 1
ATOM 718 N N . LEU A 1 94 ? -0.283 3.887 5.853 1.00 74.38 94 LEU A N 1
ATOM 719 C CA . LEU A 1 94 ? -0.465 4.626 7.109 1.00 74.38 94 LEU A CA 1
ATOM 720 C C . LEU A 1 94 ? -1.862 5.244 7.236 1.00 74.38 94 LEU A C 1
ATOM 722 O O . LEU A 1 94 ? -2.468 5.174 8.305 1.00 74.38 94 LEU A O 1
ATOM 726 N N . ALA A 1 95 ? -2.389 5.811 6.149 1.00 75.50 95 ALA A N 1
ATOM 727 C CA . ALA A 1 95 ? -3.726 6.392 6.117 1.00 75.50 95 ALA A CA 1
ATOM 728 C C . ALA A 1 95 ? -4.828 5.342 6.315 1.00 75.50 95 ALA A C 1
ATOM 730 O O . ALA A 1 95 ? -5.861 5.671 6.885 1.00 75.50 95 ALA A O 1
ATOM 731 N N . ALA A 1 96 ? -4.614 4.091 5.897 1.00 72.38 96 ALA A N 1
ATOM 732 C CA . ALA A 1 96 ? -5.536 2.985 6.154 1.00 72.38 96 ALA A CA 1
ATOM 733 C C . ALA A 1 96 ? -5.373 2.385 7.565 1.00 72.38 96 ALA A C 1
ATOM 735 O O . ALA A 1 96 ? -6.348 1.920 8.157 1.00 72.38 96 ALA A O 1
ATOM 736 N N . LEU A 1 97 ? -4.163 2.429 8.134 1.00 80.69 97 LEU A N 1
ATOM 737 C CA . LEU A 1 97 ? -3.872 1.864 9.453 1.00 80.69 97 LEU A CA 1
ATOM 738 C C . LEU A 1 97 ? -4.547 2.648 10.589 1.00 80.69 97 LEU A C 1
ATOM 740 O O . LEU A 1 97 ? -5.052 2.047 11.534 1.00 80.69 97 LEU A O 1
ATOM 744 N N . ILE A 1 98 ? -4.580 3.983 10.500 1.00 80.25 98 ILE A N 1
ATOM 745 C CA . ILE A 1 98 ? -5.159 4.844 11.547 1.00 80.25 98 ILE A CA 1
ATOM 746 C C . ILE A 1 98 ? -6.669 4.575 11.737 1.00 80.25 98 ILE A C 1
ATOM 748 O O . ILE A 1 98 ? -7.067 4.277 12.865 1.00 80.25 98 ILE A O 1
ATOM 752 N N . PRO A 1 99 ? -7.520 4.591 10.688 1.00 85.06 99 PRO A N 1
ATOM 753 C CA . PRO A 1 99 ? -8.935 4.236 10.805 1.00 85.06 99 PRO A CA 1
ATOM 754 C C . PRO A 1 99 ? -9.159 2.809 11.304 1.00 85.06 99 PRO A C 1
ATOM 756 O O . PRO A 1 99 ? -10.081 2.576 12.082 1.00 85.06 99 PRO A O 1
ATOM 759 N N . LEU A 1 100 ? -8.310 1.861 10.896 1.00 82.62 100 LEU A N 1
ATOM 760 C CA . LEU A 1 100 ? -8.404 0.470 11.335 1.00 82.62 100 LEU A CA 1
ATOM 761 C C . LEU A 1 100 ? -8.147 0.339 12.843 1.00 82.62 100 LEU A C 1
ATOM 763 O O . LEU A 1 100 ? -8.920 -0.306 13.550 1.00 82.62 100 LEU A O 1
ATOM 767 N N . MET A 1 101 ? -7.110 1.010 13.351 1.00 82.38 101 MET A N 1
ATOM 768 C CA . MET A 1 101 ? -6.803 1.046 14.783 1.00 82.38 101 MET A CA 1
ATOM 769 C C . MET A 1 101 ? -7.911 1.729 15.588 1.00 82.38 101 MET A C 1
ATOM 771 O O . MET A 1 101 ? -8.286 1.227 16.647 1.00 82.38 101 MET A O 1
ATOM 775 N N . ILE A 1 102 ? -8.475 2.829 15.076 1.00 88.12 102 ILE A N 1
ATOM 776 C CA . ILE A 1 102 ? -9.626 3.498 15.700 1.00 88.12 102 ILE A CA 1
ATOM 777 C C . ILE A 1 102 ? -10.829 2.548 15.740 1.00 88.12 102 ILE A C 1
ATOM 779 O O . ILE A 1 102 ? -11.426 2.382 16.798 1.00 88.12 102 ILE A O 1
ATOM 783 N N . GLY A 1 103 ? -11.148 1.866 14.637 1.00 84.56 103 GLY A N 1
ATOM 784 C CA . GLY A 1 103 ? -12.268 0.925 14.570 1.00 84.56 103 GLY A CA 1
ATOM 785 C C . GLY A 1 103 ? -12.135 -0.232 15.563 1.00 84.56 103 GLY A C 1
ATOM 786 O O . GLY A 1 103 ? -13.074 -0.521 16.306 1.00 84.56 103 GLY A O 1
ATOM 787 N N . ILE A 1 104 ? -10.953 -0.853 15.640 1.00 87.94 104 ILE A N 1
ATOM 788 C CA . ILE A 1 104 ? -10.670 -1.916 16.617 1.00 87.94 104 ILE A CA 1
ATOM 789 C C . ILE A 1 104 ? -10.799 -1.375 18.047 1.00 87.94 104 ILE A C 1
ATOM 791 O O . ILE A 1 104 ? -11.447 -2.004 18.885 1.00 87.94 104 ILE A O 1
ATOM 795 N N . PHE A 1 105 ? -10.238 -0.195 18.326 1.00 91.50 105 PHE A N 1
ATOM 796 C CA . PHE A 1 105 ? -10.337 0.439 19.639 1.00 91.50 105 PHE A CA 1
ATOM 797 C C . PHE A 1 105 ? -11.793 0.708 20.036 1.00 91.50 105 PHE A C 1
ATOM 799 O O . PHE A 1 105 ? -12.191 0.388 21.158 1.00 91.50 105 PHE A O 1
ATOM 806 N N . THR A 1 106 ? -12.613 1.231 19.122 1.00 88.69 106 THR A N 1
ATOM 807 C CA . THR A 1 106 ? -14.039 1.484 19.357 1.00 88.69 106 THR A CA 1
ATOM 808 C C . THR A 1 106 ? -14.802 0.192 19.641 1.00 88.69 106 THR A C 1
ATOM 810 O O . THR A 1 106 ? -15.588 0.152 20.586 1.00 88.69 106 THR A O 1
ATOM 813 N N . ILE A 1 107 ? -14.554 -0.888 18.893 1.00 88.81 107 ILE A N 1
ATOM 814 C CA . ILE A 1 107 ? -15.207 -2.184 19.142 1.00 88.81 107 ILE A CA 1
ATOM 815 C C . ILE A 1 107 ? -14.834 -2.712 20.532 1.00 88.81 107 ILE A C 1
ATOM 817 O O . ILE A 1 107 ? -15.714 -3.063 21.319 1.00 88.81 107 ILE A O 1
ATOM 821 N N . VAL A 1 108 ? -13.540 -2.730 20.865 1.00 90.25 108 VAL A N 1
ATOM 822 C CA . VAL A 1 108 ? -13.052 -3.245 22.154 1.00 90.25 108 VAL A CA 1
ATOM 823 C C . VAL A 1 108 ? -13.608 -2.430 23.320 1.00 90.25 108 VAL A C 1
ATOM 825 O O . VAL A 1 108 ? -14.141 -3.001 24.273 1.00 90.25 108 VAL A O 1
ATOM 828 N N . THR A 1 109 ? -13.538 -1.101 23.241 1.00 87.00 109 THR A N 1
ATOM 829 C CA . THR A 1 109 ? -14.069 -0.222 24.293 1.00 87.00 109 THR A CA 1
ATOM 830 C C . THR A 1 109 ? -15.578 -0.360 24.446 1.00 87.00 109 THR A C 1
ATOM 832 O O . THR A 1 109 ? -16.048 -0.449 25.577 1.00 87.00 109 THR A O 1
ATOM 835 N N . THR A 1 110 ? -16.327 -0.493 23.348 1.00 89.62 110 THR A N 1
ATOM 836 C CA . THR A 1 110 ? -17.780 -0.731 23.391 1.00 89.62 110 THR A CA 1
ATOM 837 C C . THR A 1 110 ? -18.109 -2.044 24.102 1.00 89.62 110 THR A C 1
ATOM 839 O O . THR A 1 110 ? -18.987 -2.078 24.962 1.00 89.62 110 THR A O 1
ATOM 842 N N . VAL A 1 111 ? -17.381 -3.128 23.809 1.00 89.94 111 VAL A N 1
ATOM 843 C CA . VAL A 1 111 ? -17.584 -4.427 24.475 1.00 89.94 111 VAL A CA 1
ATOM 844 C C . VAL A 1 111 ? -17.266 -4.341 25.970 1.00 89.94 111 VAL A C 1
ATOM 846 O O . VAL A 1 111 ? -18.015 -4.875 26.789 1.00 89.94 111 VAL A O 1
ATOM 849 N N . ILE A 1 112 ? -16.180 -3.661 26.345 1.00 88.06 112 ILE A N 1
ATOM 850 C CA . ILE A 1 112 ? -15.799 -3.480 27.753 1.00 88.06 112 ILE A CA 1
ATOM 851 C C . ILE A 1 112 ? -16.843 -2.633 28.489 1.00 88.06 112 ILE A C 1
ATOM 853 O O . ILE A 1 112 ? -17.327 -3.044 29.541 1.00 88.06 112 ILE A O 1
ATOM 857 N N . GLN A 1 113 ? -17.241 -1.491 27.925 1.00 84.06 113 GLN A N 1
ATOM 858 C CA . GLN A 1 113 ? -18.264 -0.619 28.507 1.00 84.06 113 GLN A CA 1
ATOM 859 C C . GLN A 1 113 ? -19.609 -1.332 28.635 1.00 84.06 113 GLN A C 1
ATOM 861 O O . GLN A 1 113 ? -20.283 -1.187 29.654 1.00 84.06 113 GLN A O 1
ATOM 866 N N . HIS A 1 114 ? -19.981 -2.153 27.651 1.00 85.75 114 HIS A N 1
ATOM 867 C CA . HIS A 1 114 ? -21.193 -2.955 27.732 1.00 85.75 114 HIS A CA 1
ATOM 868 C C . HIS A 1 114 ? -21.136 -3.950 28.898 1.00 85.75 114 HIS A C 1
ATOM 870 O O . HIS A 1 114 ? -22.080 -4.022 29.684 1.00 85.75 114 HIS A O 1
ATOM 876 N N . LYS A 1 115 ? -20.013 -4.662 29.070 1.00 83.75 115 LYS A N 1
ATOM 877 C CA . LYS A 1 115 ? -19.822 -5.583 30.202 1.00 83.75 115 LYS A CA 1
ATOM 878 C C . LYS A 1 115 ? -19.894 -4.867 31.552 1.00 83.75 115 LYS A C 1
ATOM 880 O O . LYS A 1 115 ? -20.615 -5.333 32.430 1.00 83.75 115 LYS A O 1
ATOM 885 N N . ILE A 1 116 ? -19.209 -3.731 31.698 1.00 87.44 116 ILE A N 1
ATOM 886 C CA . ILE A 1 116 ? -19.228 -2.928 32.933 1.00 87.44 116 ILE A CA 1
ATOM 887 C C . ILE A 1 116 ? -20.650 -2.439 33.231 1.00 87.44 116 ILE A C 1
ATOM 889 O O . ILE A 1 116 ? -21.127 -2.579 34.353 1.00 87.44 116 ILE A O 1
ATOM 893 N N . SER A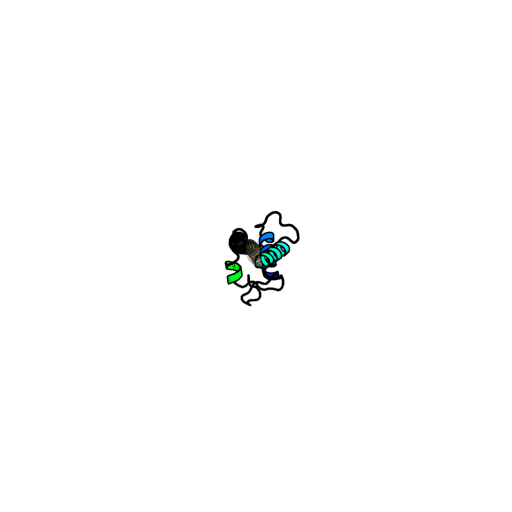 1 117 ? -21.363 -1.937 32.220 1.00 89.06 117 SER A N 1
ATOM 894 C CA . SER A 1 117 ? -22.738 -1.458 32.379 1.00 89.06 117 SER A CA 1
ATOM 895 C C . SER A 1 117 ? -23.694 -2.566 32.832 1.00 89.06 117 SER A C 1
ATOM 897 O O . SER A 1 117 ? -24.536 -2.347 33.703 1.00 89.06 117 SER A O 1
ATOM 899 N N . VAL A 1 118 ? -23.562 -3.774 32.275 1.00 87.19 118 VAL A N 1
ATOM 900 C CA . VAL A 1 118 ? -24.374 -4.927 32.692 1.00 87.19 118 VAL A CA 1
ATOM 901 C C . VAL A 1 118 ? -24.042 -5.343 34.126 1.00 87.19 118 VAL A C 1
ATOM 903 O O . VAL A 1 118 ? -24.962 -5.629 34.892 1.00 87.19 118 VAL A O 1
ATOM 906 N N . GLN A 1 119 ? -22.761 -5.334 34.509 1.00 83.88 119 GLN A N 1
ATOM 907 C CA . GLN A 1 119 ? -22.338 -5.635 35.879 1.00 83.88 119 GLN A CA 1
ATOM 908 C C . GLN A 1 119 ? -22.873 -4.612 36.889 1.00 83.88 119 GLN A C 1
ATOM 910 O O . GLN A 1 119 ? -23.432 -5.019 37.905 1.00 83.88 119 GLN A O 1
ATOM 915 N N . GLN A 1 120 ? -22.801 -3.313 36.583 1.00 83.56 120 GLN A N 1
ATOM 916 C CA . GLN A 1 120 ? -23.377 -2.262 37.432 1.00 83.56 120 GLN A CA 1
ATOM 917 C C . GLN A 1 120 ? -24.881 -2.458 37.628 1.00 83.56 120 GLN A C 1
ATOM 919 O O . GLN A 1 120 ? -25.350 -2.498 38.757 1.00 83.56 120 GLN A O 1
ATOM 924 N N . ARG A 1 121 ? -25.638 -2.719 36.553 1.00 82.25 121 ARG A N 1
ATOM 925 C CA . ARG A 1 121 ? -27.084 -2.986 36.674 1.00 82.25 121 ARG A CA 1
ATOM 926 C C . ARG A 1 121 ? -27.408 -4.209 37.535 1.00 82.25 121 ARG A C 1
ATOM 928 O O . ARG A 1 121 ? -28.498 -4.275 38.101 1.00 82.25 121 ARG A O 1
ATOM 935 N N . GLN A 1 122 ? -26.529 -5.211 37.585 1.00 86.94 122 GLN A N 1
ATOM 936 C CA . GLN A 1 122 ? -26.713 -6.367 38.464 1.00 86.94 122 GLN A CA 1
ATOM 937 C C . GLN A 1 122 ? -26.395 -6.031 39.923 1.00 86.94 122 GLN A C 1
ATOM 939 O O . GLN A 1 122 ? -27.158 -6.443 40.797 1.00 86.94 122 GLN A O 1
ATOM 944 N N . GLN A 1 123 ? -25.335 -5.260 40.175 1.00 83.50 123 GLN A N 1
ATOM 945 C CA . GLN A 1 123 ? -25.016 -4.763 41.515 1.00 83.50 123 GLN A CA 1
ATOM 946 C C . GLN A 1 123 ? -26.131 -3.868 42.057 1.00 83.50 123 GLN A C 1
ATOM 948 O O . GLN A 1 123 ? -26.649 -4.160 43.129 1.00 83.50 123 GLN A O 1
ATOM 953 N N . ASP A 1 124 ? -26.597 -2.889 41.279 1.00 86.06 124 ASP A N 1
ATOM 954 C CA . ASP A 1 124 ? -27.678 -1.983 41.687 1.00 86.06 124 ASP A CA 1
ATOM 955 C C . ASP A 1 124 ? -28.962 -2.755 42.039 1.00 86.06 124 ASP A C 1
ATOM 957 O O . ASP A 1 124 ? -29.660 -2.437 43.002 1.00 86.06 124 ASP A O 1
ATOM 961 N N . LYS A 1 125 ? -29.275 -3.825 41.289 1.00 87.56 125 LYS A N 1
ATOM 962 C CA . LYS A 1 125 ? -30.410 -4.711 41.599 1.00 87.56 125 LYS A CA 1
ATOM 963 C C . LYS A 1 125 ? -30.212 -5.491 42.896 1.00 87.56 125 LYS A C 1
ATOM 965 O O . LYS A 1 125 ? -31.169 -5.649 43.652 1.00 87.56 125 LYS A O 1
ATOM 970 N N . GLN A 1 126 ? -29.014 -6.021 43.140 1.00 85.69 126 GLN A N 1
ATOM 971 C CA . GLN A 1 126 ? -28.719 -6.740 44.381 1.00 85.69 126 GLN A CA 1
ATOM 972 C C . GLN A 1 126 ? -28.782 -5.810 45.587 1.00 85.69 126 GLN A C 1
ATOM 974 O O . GLN A 1 126 ? -29.402 -6.157 46.590 1.00 85.69 126 GLN A O 1
ATOM 979 N N . GLU A 1 127 ? -28.199 -4.624 45.468 1.00 88.31 127 GLU A N 1
ATOM 980 C CA . GLU A 1 127 ? -28.182 -3.628 46.530 1.00 88.31 127 GLU A CA 1
ATOM 981 C C . GLU A 1 127 ? -29.600 -3.127 46.836 1.00 88.31 127 GLU A C 1
ATOM 983 O O . GLU A 1 127 ? -30.021 -3.113 47.991 1.00 88.31 127 GLU A O 1
ATOM 988 N N . SER A 1 128 ? -30.401 -2.845 45.802 1.00 85.56 128 SER A N 1
ATOM 989 C CA . SER A 1 128 ? -31.813 -2.480 45.961 1.00 85.56 128 SER A CA 1
ATOM 990 C C . SER A 1 128 ? -32.634 -3.573 46.658 1.00 85.56 128 SER A C 1
ATOM 992 O O . SER A 1 128 ? -33.433 -3.268 47.546 1.00 85.56 128 SER A O 1
ATOM 994 N N . ASN A 1 129 ? -32.420 -4.848 46.316 1.00 89.69 129 ASN A N 1
ATOM 995 C CA . ASN A 1 129 ? -33.094 -5.962 46.986 1.00 89.69 129 ASN A CA 1
ATOM 996 C C . ASN A 1 129 ? -32.685 -6.083 48.461 1.00 89.69 129 ASN A C 1
ATOM 998 O O . ASN A 1 129 ? -33.547 -6.322 49.305 1.00 89.69 129 ASN A O 1
ATOM 1002 N N . LEU A 1 130 ? -31.402 -5.876 48.773 1.00 90.88 130 LEU A N 1
ATOM 1003 C CA . LEU A 1 130 ? -30.891 -5.895 50.143 1.00 90.88 130 LEU A CA 1
ATOM 1004 C C . LEU A 1 130 ? -31.521 -4.777 50.988 1.00 90.88 130 LEU A C 1
ATOM 1006 O O . LEU A 1 130 ? -31.974 -5.026 52.105 1.00 90.88 130 LEU A O 1
ATOM 1010 N N . PHE A 1 131 ? -31.606 -3.558 50.445 1.00 87.00 131 PHE A N 1
ATOM 1011 C CA . PHE A 1 131 ? -32.264 -2.437 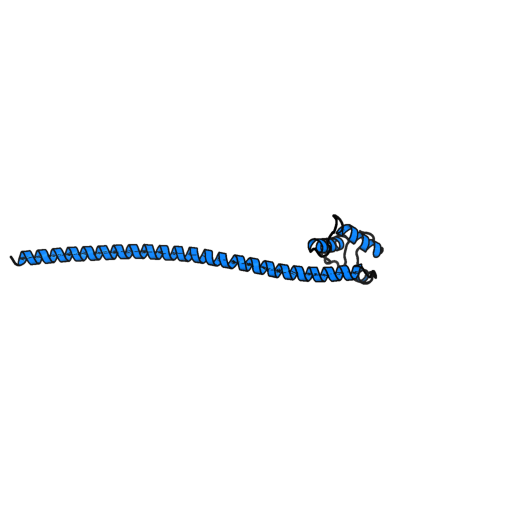51.120 1.00 87.00 131 PHE A CA 1
ATOM 1012 C C . PHE A 1 131 ? -33.755 -2.687 51.342 1.00 87.00 131 PHE A C 1
ATOM 1014 O O . PHE A 1 131 ? -34.278 -2.368 52.411 1.00 87.00 131 PHE A O 1
ATOM 1021 N N . ARG A 1 132 ? -34.440 -3.293 50.365 1.00 87.19 132 ARG A N 1
ATOM 1022 C CA . ARG A 1 132 ? -35.852 -3.665 50.508 1.00 87.19 132 ARG A CA 1
ATOM 1023 C C . ARG A 1 132 ? -36.050 -4.659 51.652 1.00 87.19 132 ARG A C 1
ATOM 1025 O O . ARG A 1 132 ? -36.919 -4.446 52.488 1.00 87.19 132 ARG A O 1
ATOM 1032 N N . GLU A 1 133 ? -35.200 -5.679 51.739 1.00 89.06 133 GLU A N 1
ATOM 1033 C CA . GLU A 1 133 ? -35.253 -6.675 52.813 1.00 89.06 133 GLU A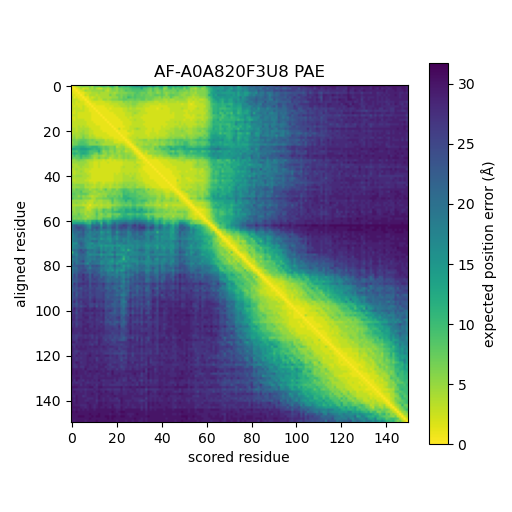 CA 1
ATOM 1034 C C . GLU A 1 133 ? -34.940 -6.064 54.190 1.00 89.06 133 GLU A C 1
ATOM 1036 O O . GLU A 1 133 ? -35.619 -6.361 55.173 1.00 89.06 133 GLU A O 1
ATOM 1041 N N . GLN A 1 134 ? -33.952 -5.166 54.281 1.00 85.44 134 GLN A N 1
ATOM 1042 C CA . GLN A 1 134 ? -33.672 -4.436 55.523 1.00 85.44 134 GLN A CA 1
ATOM 1043 C C . GLN A 1 134 ? -34.852 -3.559 55.957 1.00 85.44 134 GLN A C 1
ATOM 1045 O O . GLN A 1 134 ? -35.188 -3.534 57.141 1.00 85.44 134 GLN A O 1
ATOM 1050 N N . SER A 1 135 ? -35.505 -2.878 55.011 1.00 84.44 135 SER A N 1
ATOM 1051 C CA . SER A 1 135 ? -36.692 -2.067 55.285 1.00 84.44 135 SER A CA 1
ATOM 1052 C C . SER A 1 135 ? -37.864 -2.920 55.774 1.00 84.44 135 SER A C 1
ATOM 1054 O O . SER A 1 135 ? -38.517 -2.538 56.742 1.00 84.44 135 SER A O 1
ATOM 1056 N N . GLU A 1 136 ? -38.122 -4.068 55.141 1.00 86.12 136 GLU A N 1
ATOM 1057 C CA . GLU A 1 136 ? -39.179 -5.005 55.552 1.00 86.12 136 GLU A CA 1
ATOM 1058 C C . GLU A 1 136 ? -38.918 -5.525 56.976 1.00 86.12 136 GLU A C 1
ATOM 1060 O O . GLU A 1 136 ? -39.784 -5.419 57.843 1.00 86.12 136 GLU A O 1
ATOM 1065 N N . ARG A 1 137 ? -37.684 -5.954 57.277 1.00 82.38 137 ARG A N 1
ATOM 1066 C CA . ARG A 1 137 ? -37.301 -6.382 58.636 1.00 82.38 137 ARG A CA 1
ATOM 1067 C C . ARG A 1 137 ? -37.430 -5.264 59.675 1.00 82.38 137 ARG A C 1
ATOM 1069 O O . ARG A 1 137 ? -37.776 -5.534 60.824 1.00 82.38 137 ARG A O 1
ATOM 1076 N N . HIS A 1 138 ? -37.127 -4.017 59.310 1.00 80.06 138 HIS A N 1
ATOM 1077 C CA . HIS A 1 138 ? -37.246 -2.883 60.228 1.00 80.06 138 HIS A CA 1
ATOM 1078 C C . HIS A 1 138 ? -38.712 -2.525 60.510 1.00 80.06 138 HIS A C 1
ATOM 1080 O O . HIS A 1 138 ? -39.067 -2.290 61.665 1.00 80.06 138 HIS A O 1
ATOM 1086 N N . ALA A 1 139 ? -39.569 -2.563 59.486 1.00 81.12 139 ALA A N 1
ATOM 1087 C CA . ALA A 1 139 ? -41.011 -2.394 59.641 1.00 81.12 139 ALA A CA 1
ATOM 1088 C C . ALA A 1 139 ? -41.617 -3.487 60.541 1.00 81.12 139 ALA A C 1
ATOM 1090 O O . ALA A 1 139 ? -42.367 -3.171 61.466 1.00 81.12 139 ALA A O 1
ATOM 1091 N N . ASP A 1 140 ? -41.218 -4.748 60.348 1.00 79.50 140 ASP A N 1
ATOM 1092 C CA . ASP A 1 140 ? -41.664 -5.871 61.182 1.00 79.50 140 ASP A CA 1
ATOM 1093 C C . ASP A 1 140 ? -41.238 -5.721 62.652 1.00 79.50 140 ASP A C 1
ATOM 1095 O O . ASP A 1 140 ? -42.002 -6.041 63.566 1.00 79.50 140 ASP A O 1
ATOM 1099 N N . ASN A 1 141 ? -40.021 -5.228 62.907 1.00 75.00 141 ASN A N 1
ATOM 1100 C CA . ASN A 1 141 ? -39.529 -5.000 64.268 1.00 75.00 141 ASN A CA 1
ATOM 1101 C C . ASN A 1 141 ? -40.271 -3.852 64.965 1.00 75.00 141 ASN A C 1
ATOM 1103 O O . ASN A 1 141 ? -40.685 -4.014 66.111 1.00 75.00 141 ASN A O 1
ATOM 1107 N N . LEU A 1 142 ? -40.520 -2.742 64.264 1.00 72.00 142 LEU A N 1
ATOM 1108 C CA . LEU A 1 142 ? -41.335 -1.632 64.774 1.00 72.00 142 LEU A CA 1
ATOM 1109 C C . LEU A 1 142 ? -42.759 -2.085 65.118 1.00 72.00 142 LEU A C 1
ATOM 1111 O O . LEU A 1 142 ? -43.318 -1.705 66.149 1.00 72.00 142 LEU A O 1
ATOM 1115 N N . GLN A 1 143 ? -43.354 -2.936 64.281 1.00 67.75 143 GLN A N 1
ATOM 1116 C CA . GLN A 1 143 ? -44.694 -3.459 64.522 1.00 67.75 143 GLN A CA 1
ATOM 1117 C C . GLN A 1 143 ? -44.733 -4.388 65.747 1.00 67.75 143 GLN A C 1
ATOM 1119 O O . GLN A 1 143 ? -45.669 -4.308 66.542 1.00 67.75 143 GLN A O 1
ATOM 1124 N N . LYS A 1 144 ? -43.697 -5.211 65.963 1.00 66.62 144 LYS A N 1
ATOM 1125 C CA . LYS A 1 144 ? -43.554 -6.047 67.170 1.00 66.62 144 LYS A CA 1
ATOM 1126 C C . LYS A 1 144 ? -43.339 -5.226 68.442 1.00 66.62 144 LYS A C 1
ATOM 1128 O O . LYS A 1 144 ? -43.964 -5.534 69.454 1.00 66.62 144 LYS A O 1
ATOM 1133 N N . GLU A 1 145 ? -42.527 -4.169 68.395 1.00 60.53 14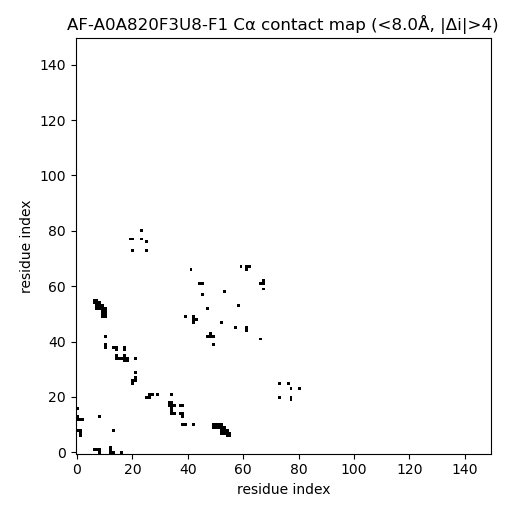5 GLU A N 1
ATOM 1134 C CA . GLU A 1 145 ? -42.366 -3.237 69.523 1.00 60.53 145 GLU A CA 1
ATOM 1135 C C . GLU A 1 145 ? -43.688 -2.534 69.864 1.00 60.53 145 GLU A C 1
ATOM 1137 O O . GLU A 1 145 ? -44.043 -2.409 71.032 1.00 60.53 145 GLU A O 1
ATOM 1142 N N . THR A 1 146 ? -44.486 -2.169 68.857 1.00 57.06 146 THR A N 1
ATOM 1143 C CA . THR A 1 146 ? -45.792 -1.516 69.062 1.00 57.06 146 THR A CA 1
ATOM 1144 C C . THR A 1 146 ? -46.830 -2.444 69.716 1.00 57.06 146 THR A C 1
ATOM 1146 O O . THR A 1 146 ? -47.722 -1.973 70.421 1.00 57.06 146 THR A O 1
ATOM 1149 N N . ILE A 1 147 ? -46.734 -3.762 69.504 1.00 55.12 147 ILE A N 1
ATOM 1150 C CA . ILE A 1 147 ? -47.645 -4.760 70.096 1.00 55.12 147 ILE A CA 1
ATOM 1151 C C . ILE A 1 147 ? -47.270 -5.082 71.553 1.00 55.12 147 ILE A C 1
ATOM 1153 O O . ILE A 1 147 ? -48.152 -5.391 72.342 1.00 55.12 147 ILE A O 1
ATOM 1157 N N . LEU A 1 148 ? -45.992 -4.975 71.929 1.00 55.19 148 LEU A N 1
ATOM 1158 C CA . LEU A 1 148 ? -45.503 -5.222 73.296 1.00 55.19 148 LEU A CA 1
ATOM 1159 C C . LEU A 1 148 ? -45.747 -4.059 74.275 1.00 55.19 148 LEU A C 1
ATOM 1161 O O . LEU A 1 148 ? -45.596 -4.240 75.480 1.00 55.19 148 LEU A O 1
ATOM 1165 N N . VAL A 1 149 ? -46.098 -2.874 73.767 1.00 51.47 149 VAL A N 1
ATOM 1166 C CA . VAL A 1 149 ? -46.321 -1.645 74.557 1.00 51.47 149 VAL A CA 1
ATOM 1167 C C . VAL A 1 149 ? -47.821 -1.363 74.800 1.00 51.47 149 VAL A C 1
ATOM 1169 O O . VAL A 1 149 ? -48.161 -0.401 75.488 1.00 51.47 149 VAL A O 1
ATOM 1172 N N . LYS A 1 150 ? -48.730 -2.197 74.276 1.00 46.41 150 LYS A N 1
ATOM 1173 C CA . LYS A 1 150 ? -50.177 -2.161 74.573 1.00 46.41 150 LYS A CA 1
ATOM 1174 C C . LYS A 1 150 ? -50.562 -3.204 75.612 1.00 46.41 150 LYS A C 1
ATOM 1176 O O . LYS A 1 150 ? -51.469 -2.885 76.410 1.00 46.41 150 LYS A O 1
#

Radius of gyration: 40.5 Å; Cα contacts (8 Å, |Δi|>4): 73; chains: 1; bounding box: 81×24×111 Å

Sequence (150 aa):
FDFSGDGYLDHEEITAIFDGAVALGVVKDADHGYAKKTASEVFAILGLNDDSKINKEQLIKGRSSTIVPIIRTSCNTIKTNIESNHRICFKLILAALIPLMIGIFTIVTTVIQHKISVQQRQQDKQESNLFREQSERHADNLQKETILVK

Solvent-accessible surface area (backbone atoms only — not comparable to full-atom values): 8374 Å² total; per-residue (Å²): 112,52,83,86,72,81,71,40,36,42,47,66,45,46,16,50,52,41,44,50,33,42,77,70,59,73,46,77,88,71,56,95,59,44,28,54,53,52,30,52,50,54,30,52,75,70,73,40,59,73,90,43,68,45,40,69,63,57,67,68,61,50,82,47,91,63,56,56,57,50,54,52,51,44,51,51,53,51,54,53,49,53,57,48,50,52,54,50,52,52,51,51,52,53,62,54,46,54,59,49,53,51,51,54,50,52,53,53,50,51,54,51,51,50,53,52,53,53,51,49,58,50,50,55,51,53,52,52,51,51,52,50,52,53,51,52,54,49,52,54,49,54,54,52,55,58,62,76,76,110

Nearest PDB structures (foldseek):
  6iie-assembly1_A  TM=6.318E-01  e=1.791E-01  Homo sapiens
  7rro-assembly1_I3  TM=6.094E-01  e=4.686E-01  Bos taurus
  7rro-assembly1_I4  TM=5.528E-01  e=3.190E-01  Bos taurus
  4yga-assembly1_A  TM=6.068E-01  e=5.327E-01  Toxoplasma gondii
  4yga-assembly3_E  TM=6.094E-01  e=7.826E-01  Toxoplasma gondii

Mean predicted aligned error: 17.83 Å

Organism: NCBI:txid433720

InterPro domains:
  IPR002048 EF-hand domain [PS50222] (1-24)
  IPR011992 EF-hand domain pair [SSF47473] (1-61)
  IPR018247 EF-Hand 1, calcium-binding site [PS00018] (2-14)

Secondary structure (DSSP, 8-state):
--SSSSSEE-HHHHHHHHHHHHHTTSSTTPPTTHHHHHHHHHHHHTT--TTS-EEHHHHHH---TTHHHHHHHHHHHHHHHHHHHHHHHHHHHHHHHHHHHHHHHHHHHHHHHHHHHHHHHHHHHHHHHHHHHHHHHHHHHHHHHHHHT-